Protein AF-A0A3P6ZB92-F1 (afdb_monomer_lite)

InterPro domains:
  IPR032394 Anoctamin, dimerisation domain [PF16178] (2-93)

Organism: Hymenolepis diminuta (NCBI:txid6216)

Sequence (107 aa):
MYFSDGLRRIDYVIAFKLPVSLIDAELRDYFLNLSQHGVDIEIEDCSGEAPVNFSEEIISHRFMKDNPVFAKLHVQWNKLLQIAELLHFQKPIFLIKYLTDGKMSDP

Structure (mmCIF, N/CA/C/O backbone):
data_AF-A0A3P6ZB92-F1
#
_entry.id   AF-A0A3P6ZB92-F1
#
loop_
_atom_site.group_PDB
_atom_site.id
_atom_site.type_symbol
_atom_site.label_atom_id
_atom_site.label_alt_id
_atom_site.label_comp_id
_atom_site.label_asym_id
_atom_site.label_entity_id
_atom_site.label_seq_id
_atom_site.pdbx_PDB_ins_code
_atom_site.Cartn_x
_atom_site.Cartn_y
_atom_site.Cartn_z
_atom_site.occupancy
_atom_site.B_iso_or_equiv
_atom_site.auth_seq_id
_atom_site.auth_comp_id
_atom_site.auth_asym_id
_atom_site.auth_atom_id
_atom_site.pdbx_PDB_model_num
ATOM 1 N N . MET A 1 1 ? -6.053 -12.628 1.955 1.00 86.69 1 MET A N 1
ATOM 2 C CA . MET A 1 1 ? -5.484 -11.597 1.065 1.00 86.69 1 MET A CA 1
ATOM 3 C C . MET A 1 1 ? -4.652 -10.672 1.946 1.00 86.69 1 MET A C 1
ATOM 5 O O . MET A 1 1 ? -5.224 -9.858 2.664 1.00 86.69 1 MET A O 1
ATOM 9 N N . TYR A 1 2 ? -3.343 -10.916 2.003 1.00 95.69 2 TYR A N 1
ATOM 10 C CA . TYR A 1 2 ? -2.397 -10.309 2.949 1.00 95.69 2 TYR A CA 1
ATOM 11 C C . TYR A 1 2 ? -1.150 -9.833 2.202 1.00 95.69 2 TYR A C 1
ATOM 13 O O . TYR A 1 2 ? -0.907 -10.289 1.086 1.00 95.69 2 TYR A O 1
ATOM 21 N N . PHE A 1 3 ? -0.395 -8.936 2.827 1.00 96.19 3 PHE A N 1
ATOM 22 C CA . PHE A 1 3 ? 0.955 -8.557 2.416 1.00 96.19 3 PHE A CA 1
ATOM 23 C C . PHE A 1 3 ? 1.885 -9.779 2.446 1.00 96.19 3 PHE A C 1
ATOM 25 O O . PHE A 1 3 ? 1.528 -10.823 3.002 1.00 96.19 3 PHE A O 1
ATOM 32 N N . SER A 1 4 ? 3.082 -9.647 1.867 1.00 94.19 4 SER A N 1
ATOM 33 C CA . SER A 1 4 ? 4.066 -10.739 1.800 1.00 94.19 4 SER A CA 1
ATOM 34 C C . SER A 1 4 ? 4.463 -11.304 3.173 1.00 94.19 4 SER A C 1
ATOM 36 O O . SER A 1 4 ? 4.801 -12.482 3.280 1.00 94.19 4 SER A O 1
ATOM 38 N N . ASP A 1 5 ? 4.348 -10.501 4.235 1.00 93.81 5 ASP A N 1
ATOM 39 C CA . ASP A 1 5 ? 4.590 -10.919 5.621 1.00 93.81 5 ASP A CA 1
ATOM 40 C C . ASP A 1 5 ? 3.490 -11.812 6.225 1.00 93.81 5 ASP A C 1
ATOM 42 O O . ASP A 1 5 ? 3.698 -12.418 7.275 1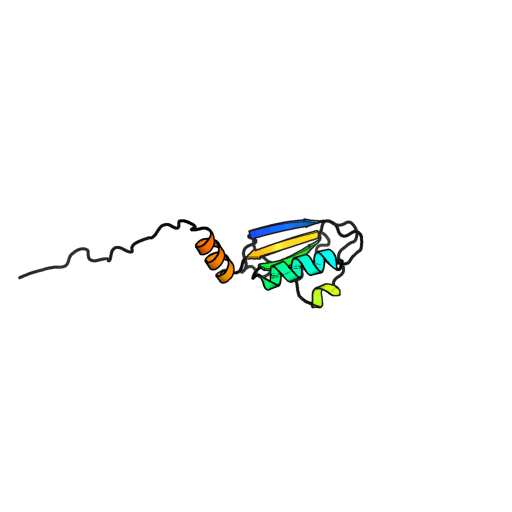.00 93.81 5 ASP A O 1
ATOM 46 N N . GLY A 1 6 ? 2.314 -11.899 5.597 1.00 95.44 6 GLY A N 1
ATOM 47 C CA . GLY A 1 6 ? 1.164 -12.653 6.101 1.00 95.44 6 GLY A CA 1
ATOM 48 C C . GLY A 1 6 ? 0.466 -12.043 7.326 1.00 95.44 6 GLY A C 1
ATOM 49 O O . GLY A 1 6 ? -0.500 -12.626 7.820 1.00 95.44 6 GLY A O 1
ATOM 50 N N . LEU A 1 7 ? 0.911 -10.883 7.813 1.00 93.94 7 LEU A N 1
ATOM 51 C CA . LEU A 1 7 ? 0.389 -10.209 9.005 1.00 93.94 7 LEU A CA 1
ATOM 52 C C . LEU A 1 7 ? -0.612 -9.115 8.635 1.00 93.94 7 LEU A C 1
ATOM 54 O O . LEU A 1 7 ? -1.707 -9.042 9.198 1.00 93.94 7 LEU A O 1
ATOM 58 N N . ARG A 1 8 ? -0.247 -8.259 7.677 1.00 95.06 8 ARG A N 1
ATOM 59 C CA . ARG A 1 8 ? -1.057 -7.097 7.290 1.00 95.06 8 ARG A CA 1
ATOM 60 C C . ARG A 1 8 ? -2.064 -7.490 6.221 1.00 95.06 8 ARG A C 1
ATOM 62 O O . ARG A 1 8 ? -1.710 -8.044 5.180 1.00 95.06 8 ARG A O 1
ATOM 69 N N . ARG A 1 9 ? -3.348 -7.233 6.474 1.00 96.69 9 ARG A N 1
ATOM 70 C CA . ARG A 1 9 ? -4.404 -7.469 5.482 1.00 96.69 9 ARG A CA 1
ATOM 71 C C . ARG A 1 9 ? -4.309 -6.410 4.382 1.00 96.69 9 ARG A C 1
ATOM 73 O O . ARG A 1 9 ? -4.116 -5.237 4.671 1.00 96.69 9 ARG A O 1
ATOM 80 N N . ILE A 1 10 ? -4.530 -6.823 3.136 1.00 97.75 10 ILE A N 1
ATOM 81 C CA . ILE A 1 10 ? -4.707 -5.884 2.025 1.00 97.75 10 ILE A CA 1
ATOM 82 C C . ILE A 1 10 ? -6.122 -5.298 2.104 1.00 97.75 10 ILE A C 1
ATOM 84 O O . ILE A 1 10 ? -7.112 -6.031 1.989 1.00 97.75 10 ILE A O 1
ATOM 88 N N . ASP A 1 11 ? -6.206 -3.985 2.315 1.00 96.94 11 ASP A N 1
ATOM 89 C CA . ASP A 1 11 ? -7.469 -3.245 2.371 1.00 96.94 11 ASP A CA 1
ATOM 90 C C . ASP A 1 11 ? -7.861 -2.718 0.985 1.00 96.94 11 ASP A C 1
ATOM 92 O O . ASP A 1 11 ? -9.025 -2.812 0.601 1.00 96.94 11 ASP A O 1
ATOM 96 N N . TYR A 1 12 ? -6.880 -2.223 0.221 1.00 96.88 12 TYR A N 1
ATOM 97 C CA . TYR A 1 12 ? -7.047 -1.718 -1.144 1.00 96.88 12 TYR A CA 1
ATOM 98 C C . TYR A 1 12 ? -5.855 -2.086 -2.033 1.00 96.88 12 TYR A C 1
ATOM 100 O O . TYR A 1 12 ? -4.744 -2.301 -1.549 1.00 96.88 12 TYR A O 1
ATOM 108 N N . VAL A 1 13 ? -6.088 -2.119 -3.347 1.00 96.88 13 VAL A N 1
ATOM 109 C CA . VAL A 1 13 ? -5.043 -2.262 -4.370 1.00 96.88 13 VAL A CA 1
ATOM 110 C C . VAL A 1 13 ? -5.200 -1.148 -5.397 1.00 96.88 13 VAL A C 1
ATOM 112 O O . VAL A 1 13 ? -6.294 -0.945 -5.925 1.00 96.88 13 VAL A O 1
ATOM 115 N N . ILE A 1 14 ? -4.107 -0.448 -5.695 1.00 96.19 14 ILE A N 1
ATOM 116 C CA . ILE A 1 14 ? -4.019 0.519 -6.791 1.00 96.19 14 ILE A CA 1
ATOM 117 C C . ILE A 1 14 ? -3.213 -0.131 -7.911 1.00 96.19 14 ILE A C 1
ATOM 119 O O . ILE A 1 14 ? -2.037 -0.440 -7.730 1.00 96.19 14 ILE A O 1
ATOM 123 N N . ALA A 1 15 ? -3.847 -0.339 -9.063 1.00 94.81 15 ALA A N 1
ATOM 124 C CA . ALA A 1 15 ? -3.194 -0.860 -10.258 1.00 94.81 15 ALA A CA 1
ATOM 125 C C . ALA A 1 15 ? -2.844 0.290 -11.209 1.00 94.81 15 ALA A C 1
ATOM 127 O O . ALA A 1 15 ? -3.704 1.108 -11.540 1.00 94.81 15 ALA A O 1
ATOM 128 N N . PHE A 1 16 ? -1.596 0.345 -11.661 1.00 92.31 16 PHE A N 1
ATOM 129 C CA . PHE A 1 16 ? -1.101 1.378 -12.569 1.00 92.31 16 PHE A CA 1
ATOM 130 C C . PHE A 1 16 ? -0.054 0.806 -13.529 1.00 92.31 16 PHE A C 1
ATOM 132 O O . PHE A 1 16 ? 0.354 -0.350 -13.428 1.00 92.31 16 PHE A O 1
ATOM 139 N N . LYS A 1 17 ? 0.358 1.612 -14.506 1.00 90.38 17 LYS A N 1
ATOM 140 C CA . LYS A 1 17 ? 1.474 1.297 -15.401 1.00 90.38 17 LYS A CA 1
ATOM 141 C C . LYS A 1 17 ? 2.549 2.346 -15.231 1.00 90.38 17 LYS A C 1
ATOM 143 O O . LYS A 1 17 ? 2.233 3.531 -15.155 1.00 90.38 17 LYS A O 1
ATOM 148 N N . LEU A 1 18 ? 3.799 1.908 -15.229 1.00 87.62 18 LEU A N 1
ATOM 149 C CA . LEU A 1 18 ? 4.931 2.816 -15.255 1.00 87.62 18 LEU A CA 1
ATOM 150 C C . LEU A 1 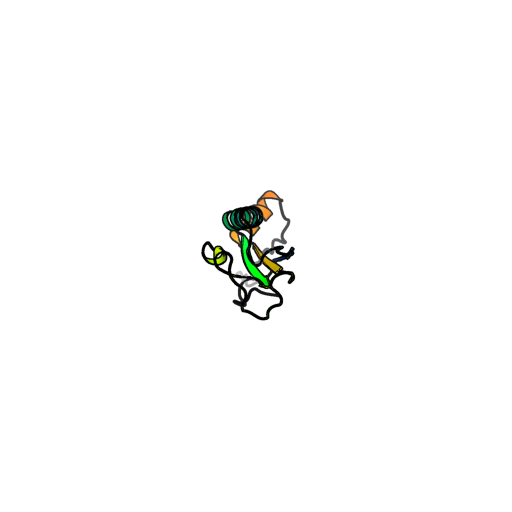18 ? 5.447 2.940 -16.699 1.00 87.62 18 LEU A C 1
ATOM 152 O O . LEU A 1 18 ? 5.792 1.924 -17.309 1.00 87.62 18 LEU A O 1
ATOM 156 N N . PRO A 1 19 ? 5.508 4.159 -17.271 1.00 81.19 19 PRO A N 1
ATOM 157 C CA . PRO A 1 19 ? 6.035 4.372 -18.624 1.00 81.19 19 PRO A CA 1
ATOM 158 C C . PRO A 1 19 ? 7.549 4.103 -18.715 1.00 81.19 19 PRO A C 1
ATOM 160 O O . PRO A 1 19 ? 8.097 3.863 -19.794 1.00 81.19 19 PRO A O 1
ATOM 163 N N . VAL A 1 20 ? 8.232 4.135 -17.570 1.00 81.50 20 VAL A N 1
ATOM 164 C CA . VAL A 1 20 ? 9.642 3.787 -17.374 1.00 81.50 20 VAL A CA 1
ATOM 165 C C . VAL A 1 20 ? 9.749 2.758 -16.249 1.00 81.50 20 VAL A C 1
ATOM 167 O O . VAL A 1 20 ? 8.809 2.572 -15.495 1.00 81.50 20 VAL A O 1
ATOM 170 N N . SER A 1 21 ? 10.890 2.089 -16.087 1.00 83.38 21 SER A N 1
ATOM 171 C CA . SER A 1 21 ? 11.070 1.047 -15.058 1.00 83.38 21 SER A CA 1
ATOM 172 C C . SER A 1 21 ? 11.128 1.575 -13.612 1.00 83.38 21 SER A C 1
ATOM 174 O O . SER A 1 21 ? 11.680 0.903 -12.752 1.00 83.38 21 SER A O 1
ATOM 176 N N . LEU A 1 22 ? 10.696 2.808 -13.343 1.00 86.06 22 LEU A N 1
ATOM 177 C CA . LEU A 1 22 ? 10.881 3.515 -12.074 1.00 86.06 22 LEU A CA 1
ATOM 178 C C . LEU A 1 22 ? 9.610 4.286 -11.719 1.00 86.06 22 LEU A C 1
ATOM 180 O O . LEU A 1 22 ? 8.902 4.763 -12.606 1.00 86.06 22 LEU A O 1
ATOM 184 N N . ILE A 1 23 ? 9.360 4.436 -10.421 1.00 86.50 23 ILE A N 1
ATOM 185 C CA . ILE A 1 23 ? 8.323 5.330 -9.900 1.00 86.50 23 ILE A CA 1
ATOM 186 C C . ILE A 1 23 ? 8.811 6.772 -10.084 1.00 86.50 23 ILE A C 1
ATOM 188 O O . ILE A 1 23 ? 9.921 7.113 -9.669 1.00 86.50 23 ILE A O 1
ATOM 192 N N . ASP A 1 24 ? 8.002 7.608 -10.733 1.00 88.56 24 ASP A N 1
ATOM 193 C CA . ASP A 1 24 ? 8.313 9.026 -10.918 1.00 88.56 24 ASP A CA 1
ATOM 194 C C . ASP A 1 24 ? 8.079 9.850 -9.637 1.00 88.56 24 ASP A C 1
ATOM 196 O O . ASP A 1 24 ? 7.623 9.347 -8.609 1.00 88.56 24 ASP A O 1
ATOM 200 N N . ALA A 1 25 ? 8.445 11.133 -9.676 1.00 89.25 25 ALA A N 1
ATOM 201 C CA . ALA A 1 25 ? 8.338 12.006 -8.511 1.00 89.25 25 ALA A CA 1
ATOM 202 C C . ALA A 1 25 ? 6.884 12.230 -8.066 1.00 89.25 25 ALA A C 1
ATOM 204 O O . ALA A 1 25 ? 6.625 12.235 -6.869 1.00 89.25 25 ALA A O 1
ATOM 205 N N . GLU A 1 26 ? 5.944 12.372 -9.003 1.00 90.81 26 GLU A N 1
ATOM 206 C CA . GLU A 1 26 ? 4.537 12.639 -8.688 1.00 90.81 26 GLU A CA 1
ATOM 207 C C . GLU A 1 26 ? 3.902 11.447 -7.965 1.00 90.81 26 GLU A C 1
ATOM 209 O O . GLU A 1 26 ? 3.320 11.595 -6.887 1.00 90.81 26 GLU A O 1
ATOM 214 N N . LEU A 1 27 ? 4.078 10.242 -8.510 1.00 90.88 27 LEU A N 1
ATOM 215 C CA . LEU A 1 27 ? 3.556 9.022 -7.912 1.00 90.88 27 LEU A CA 1
ATOM 216 C C . LEU A 1 27 ? 4.252 8.700 -6.582 1.00 90.88 27 LEU A C 1
ATOM 218 O O . LEU A 1 27 ? 3.611 8.233 -5.637 1.00 90.88 27 LEU A O 1
ATOM 222 N N . ARG A 1 28 ? 5.553 8.992 -6.473 1.00 90.94 28 ARG A N 1
ATOM 223 C CA . ARG A 1 28 ? 6.290 8.870 -5.211 1.00 90.94 28 ARG A CA 1
ATOM 224 C C . ARG A 1 28 ? 5.727 9.806 -4.148 1.00 90.94 28 ARG A C 1
ATOM 226 O O . ARG A 1 28 ? 5.500 9.358 -3.028 1.00 90.94 28 ARG A O 1
ATOM 233 N N . ASP A 1 29 ? 5.503 11.074 -4.474 1.00 92.50 29 ASP A N 1
ATOM 234 C CA . ASP A 1 29 ? 5.002 12.065 -3.519 1.00 92.50 29 ASP A CA 1
ATOM 235 C C . ASP A 1 29 ? 3.570 11.713 -3.071 1.00 92.50 29 ASP A C 1
ATOM 237 O O . ASP A 1 29 ? 3.233 11.845 -1.891 1.00 92.50 29 ASP A O 1
ATOM 241 N N . TYR A 1 30 ? 2.755 11.149 -3.971 1.00 93.81 30 TYR A N 1
ATOM 242 C CA . TYR A 1 30 ? 1.454 10.569 -3.631 1.00 93.81 30 TYR A CA 1
ATOM 243 C C . TYR A 1 30 ? 1.563 9.431 -2.600 1.00 93.81 30 TYR A C 1
ATOM 245 O O . TYR A 1 30 ? 0.892 9.470 -1.563 1.00 93.81 30 TYR A O 1
ATOM 253 N N . PHE A 1 31 ? 2.420 8.432 -2.838 1.00 94.62 31 PHE A N 1
ATOM 254 C CA . PHE A 1 31 ? 2.608 7.316 -1.902 1.00 94.62 31 PHE A CA 1
ATOM 255 C C . PHE A 1 31 ? 3.252 7.749 -0.582 1.00 94.62 31 PHE A C 1
ATOM 257 O O . PHE A 1 31 ? 2.865 7.254 0.478 1.00 94.62 31 PHE A O 1
ATOM 264 N N . LEU A 1 32 ? 4.172 8.715 -0.620 1.00 94.38 32 LEU A N 1
ATOM 265 C CA . LEU A 1 32 ? 4.762 9.305 0.577 1.00 94.38 32 LEU A CA 1
ATOM 266 C C . LEU A 1 32 ? 3.694 9.981 1.438 1.00 94.38 32 LEU A C 1
ATOM 268 O O . LEU A 1 32 ? 3.649 9.748 2.646 1.00 94.38 32 LEU A O 1
ATOM 272 N N . ASN A 1 33 ? 2.798 10.757 0.825 1.00 95.25 33 ASN A N 1
ATOM 273 C CA . ASN A 1 33 ? 1.690 11.379 1.539 1.00 95.25 33 ASN A CA 1
ATOM 274 C C . ASN A 1 33 ? 0.781 10.327 2.195 1.00 95.25 33 ASN A C 1
ATOM 276 O O . ASN A 1 33 ? 0.410 10.480 3.356 1.00 95.25 33 ASN A O 1
ATOM 280 N N . LEU A 1 34 ? 0.456 9.230 1.503 1.00 95.50 34 LEU A N 1
ATOM 281 C CA . LEU A 1 34 ? -0.314 8.133 2.102 1.00 95.50 34 LEU A CA 1
ATOM 282 C C . LEU A 1 34 ? 0.420 7.491 3.290 1.00 95.50 34 LEU A C 1
ATOM 284 O O . LEU A 1 34 ? -0.182 7.304 4.350 1.00 95.50 34 LEU A O 1
ATOM 288 N N . SER A 1 35 ? 1.716 7.212 3.139 1.00 94.94 35 SER A N 1
ATOM 289 C CA . SER A 1 35 ? 2.545 6.615 4.190 1.00 94.94 35 SER A CA 1
ATOM 290 C C . SER A 1 35 ? 2.605 7.484 5.447 1.00 94.94 35 SER A C 1
ATOM 292 O O . SER A 1 35 ? 2.332 7.003 6.548 1.00 94.94 35 SER A O 1
ATOM 294 N N . GLN A 1 36 ? 2.816 8.792 5.285 1.00 94.88 36 GLN A N 1
ATOM 295 C CA . GLN A 1 36 ? 2.791 9.764 6.386 1.00 94.88 36 GLN A CA 1
ATOM 296 C C . GLN A 1 36 ? 1.439 9.827 7.113 1.00 94.88 36 GLN A C 1
ATOM 298 O O . GLN A 1 36 ? 1.380 10.220 8.278 1.00 94.88 36 GLN A O 1
ATOM 303 N N . HIS A 1 37 ? 0.355 9.408 6.458 1.00 95.62 37 HIS A N 1
ATOM 304 C CA . HIS A 1 37 ? -0.988 9.368 7.031 1.00 95.62 37 HIS A CA 1
ATOM 305 C C . HIS A 1 37 ? -1.402 7.977 7.535 1.00 95.62 37 HIS A C 1
ATOM 307 O O . HIS A 1 37 ? -2.591 7.755 7.776 1.00 95.62 37 HIS A O 1
ATOM 313 N N . GLY A 1 38 ? -0.444 7.072 7.760 1.00 96.50 38 GLY A N 1
ATOM 314 C CA . GLY A 1 38 ? -0.675 5.773 8.399 1.00 96.50 38 GLY A CA 1
ATOM 315 C C . GLY A 1 38 ? -1.168 4.691 7.441 1.00 96.50 38 GLY A C 1
ATOM 316 O O . GLY A 1 38 ? -1.954 3.830 7.844 1.00 96.50 38 GLY A O 1
ATOM 317 N N . VAL A 1 39 ? -0.751 4.753 6.176 1.00 97.12 39 VAL A N 1
ATOM 318 C CA . VAL A 1 39 ? -0.990 3.699 5.184 1.00 97.12 39 VAL A CA 1
ATOM 319 C C . VAL A 1 39 ? 0.322 2.983 4.890 1.00 97.12 39 VAL A C 1
ATOM 321 O O . VAL A 1 39 ? 1.250 3.571 4.342 1.00 97.12 39 VAL A O 1
ATOM 324 N N . ASP A 1 40 ? 0.391 1.698 5.207 1.00 96.62 40 ASP A N 1
ATOM 325 C CA . ASP A 1 40 ? 1.511 0.866 4.793 1.00 96.62 40 ASP A CA 1
ATOM 326 C C . ASP A 1 40 ? 1.310 0.427 3.341 1.00 96.62 40 ASP A C 1
ATOM 328 O O . ASP A 1 40 ? 0.198 0.071 2.937 1.00 96.62 40 ASP A O 1
ATOM 332 N N . ILE A 1 41 ? 2.385 0.448 2.552 1.00 96.62 41 ILE A N 1
ATOM 333 C CA . ILE A 1 41 ? 2.332 0.186 1.112 1.00 96.62 41 ILE A CA 1
ATOM 334 C C . ILE A 1 41 ? 3.374 -0.871 0.747 1.00 96.62 41 ILE A C 1
ATOM 336 O O . ILE A 1 41 ? 4.538 -0.771 1.131 1.00 96.62 41 ILE A O 1
ATOM 340 N N . GLU A 1 42 ? 2.956 -1.868 -0.024 1.00 95.88 42 GLU A N 1
ATOM 341 C CA . GLU A 1 42 ? 3.821 -2.878 -0.633 1.00 95.88 42 GLU A CA 1
ATOM 342 C C . GLU A 1 42 ? 3.548 -2.908 -2.137 1.00 95.88 42 GLU A C 1
ATOM 344 O O . GLU A 1 42 ? 2.395 -2.998 -2.557 1.00 95.88 42 GLU A O 1
ATOM 349 N N . ILE A 1 43 ? 4.591 -2.802 -2.953 1.00 94.81 43 ILE A N 1
ATOM 350 C CA . ILE A 1 43 ? 4.487 -2.670 -4.404 1.00 94.81 43 ILE A CA 1
ATOM 351 C C . ILE A 1 43 ? 5.067 -3.914 -5.069 1.00 94.81 43 ILE A C 1
ATOM 353 O O . ILE A 1 43 ? 6.139 -4.385 -4.701 1.00 94.81 43 ILE A O 1
ATOM 357 N N . GLU A 1 44 ? 4.355 -4.447 -6.053 1.00 93.50 44 GLU A N 1
ATOM 358 C CA . GLU A 1 44 ? 4.793 -5.579 -6.868 1.00 93.50 44 GLU A CA 1
ATOM 359 C C . GLU A 1 44 ? 4.406 -5.366 -8.332 1.00 93.50 44 GLU A C 1
ATOM 361 O O . GLU A 1 44 ? 3.488 -4.607 -8.644 1.00 93.50 44 GLU A O 1
ATOM 366 N N . ASP A 1 45 ? 5.083 -6.060 -9.236 1.00 92.75 45 ASP A N 1
ATOM 367 C CA . ASP A 1 45 ? 4.670 -6.191 -10.629 1.00 92.75 45 ASP A CA 1
ATOM 368 C C . ASP A 1 45 ? 4.500 -7.676 -10.994 1.00 92.75 45 ASP A C 1
ATOM 370 O O . ASP A 1 45 ? 4.723 -8.579 -10.187 1.00 92.75 45 ASP A O 1
ATOM 374 N N . CYS A 1 46 ? 4.089 -7.959 -12.230 1.00 88.12 46 CYS A N 1
ATOM 375 C CA . CYS A 1 46 ? 3.944 -9.339 -12.704 1.00 88.12 46 CYS A CA 1
ATOM 376 C C . CYS A 1 46 ? 5.270 -10.020 -13.100 1.00 88.12 46 CYS A C 1
ATOM 378 O O . CYS A 1 46 ? 5.233 -11.001 -13.842 1.00 88.12 46 CYS A O 1
ATOM 380 N N . SER A 1 47 ? 6.434 -9.523 -12.667 1.00 88.81 47 SER A N 1
ATOM 381 C CA . SER A 1 47 ? 7.726 -10.158 -12.981 1.00 88.81 47 SER A CA 1
ATOM 382 C C . SER A 1 47 ? 7.947 -11.481 -12.240 1.00 88.81 47 SER A C 1
ATOM 384 O O . SER A 1 47 ? 8.720 -12.315 -12.705 1.00 88.81 47 SER A O 1
ATOM 386 N N . GLY A 1 48 ? 7.258 -11.685 -11.112 1.00 86.06 48 GLY A N 1
ATOM 387 C CA . GLY A 1 48 ? 7.496 -12.808 -10.202 1.00 86.06 48 GLY A CA 1
ATOM 388 C C . GLY A 1 48 ? 8.569 -12.532 -9.144 1.00 86.06 48 GLY A C 1
ATOM 389 O O . GLY A 1 48 ? 8.817 -13.400 -8.308 1.00 86.06 48 GLY A O 1
ATOM 390 N N . GLU A 1 49 ? 9.175 -11.341 -9.152 1.00 89.75 49 GLU A N 1
ATOM 391 C CA . GLU A 1 49 ? 10.046 -10.873 -8.074 1.00 89.75 49 GLU A CA 1
ATOM 392 C C . GLU A 1 49 ? 9.264 -10.627 -6.777 1.00 89.75 49 GLU A C 1
ATOM 394 O O . GLU A 1 49 ? 8.043 -10.437 -6.771 1.00 89.75 49 GLU A O 1
ATOM 399 N N . ALA A 1 50 ? 9.985 -10.635 -5.654 1.00 90.19 50 ALA A N 1
ATOM 400 C CA . ALA A 1 50 ? 9.381 -10.383 -4.354 1.00 90.19 50 ALA A CA 1
ATOM 401 C C . ALA A 1 50 ? 8.822 -8.947 -4.270 1.00 90.19 50 ALA A C 1
ATOM 403 O O . ALA A 1 50 ? 9.479 -8.007 -4.729 1.00 90.19 50 ALA A O 1
ATOM 404 N N . PRO A 1 51 ? 7.654 -8.748 -3.634 1.00 92.44 51 PRO A N 1
ATOM 405 C CA . PRO A 1 51 ? 7.115 -7.415 -3.406 1.00 92.44 51 PRO A CA 1
ATOM 406 C C . PRO A 1 51 ? 8.058 -6.565 -2.555 1.00 92.44 51 PRO A C 1
ATOM 408 O O . PRO A 1 51 ? 8.712 -7.064 -1.637 1.00 92.44 51 PRO A O 1
ATOM 411 N N . VAL A 1 52 ? 8.080 -5.263 -2.815 1.00 92.62 52 VAL A N 1
ATOM 412 C CA . VAL A 1 52 ? 8.907 -4.300 -2.087 1.00 92.62 52 VAL A CA 1
ATOM 413 C C . VAL A 1 52 ? 8.044 -3.404 -1.209 1.00 92.62 52 VAL A C 1
ATOM 415 O O . VAL A 1 52 ? 7.056 -2.830 -1.662 1.00 92.62 52 VAL A O 1
ATOM 418 N N . ASN A 1 53 ? 8.414 -3.251 0.063 1.00 93.06 53 ASN A N 1
ATOM 419 C CA . ASN A 1 53 ? 7.769 -2.254 0.915 1.00 93.06 53 ASN A CA 1
ATOM 420 C C . ASN A 1 53 ? 8.144 -0.851 0.425 1.00 93.06 53 ASN A C 1
ATOM 422 O O . ASN A 1 53 ? 9.305 -0.583 0.112 1.00 93.06 53 ASN A O 1
ATOM 426 N N . PHE A 1 54 ? 7.167 0.050 0.378 1.00 92.38 54 PHE A N 1
ATOM 427 C CA . PHE A 1 54 ? 7.429 1.447 0.070 1.00 92.38 54 PHE A CA 1
ATOM 428 C C . PHE A 1 54 ? 8.219 2.084 1.219 1.00 92.38 54 PHE A C 1
ATOM 430 O O . PHE A 1 54 ? 7.740 2.192 2.347 1.00 92.38 54 PHE A O 1
ATOM 437 N N . SER A 1 55 ? 9.441 2.498 0.914 1.00 83.62 55 SER A N 1
ATOM 438 C CA . SER A 1 55 ? 10.358 3.229 1.787 1.00 83.62 55 SER A CA 1
ATOM 439 C C . SER A 1 55 ? 11.229 4.137 0.913 1.00 83.62 55 SER A C 1
ATOM 441 O O . SER A 1 55 ? 11.138 4.083 -0.315 1.00 83.62 55 SER A O 1
ATOM 443 N N . GLU A 1 56 ? 12.110 4.947 1.504 1.00 64.19 56 GLU A N 1
ATOM 444 C CA . GLU A 1 56 ? 13.077 5.738 0.721 1.00 64.19 56 GLU A CA 1
ATOM 445 C C . GLU A 1 56 ? 13.945 4.869 -0.215 1.00 64.19 56 GLU A C 1
ATOM 447 O O . GLU A 1 56 ? 14.392 5.330 -1.264 1.00 64.19 56 GLU A O 1
ATOM 452 N N . GLU A 1 57 ? 14.126 3.584 0.100 1.00 62.94 57 GLU A N 1
ATOM 453 C CA . GLU A 1 57 ? 14.941 2.646 -0.681 1.00 62.94 57 GLU A CA 1
ATOM 454 C C . GLU A 1 57 ? 14.259 2.199 -1.986 1.00 62.94 57 GLU A C 1
ATOM 456 O O . GLU A 1 57 ? 14.944 1.809 -2.940 1.00 62.94 57 GLU A O 1
ATOM 461 N N . ILE A 1 58 ? 12.926 2.329 -2.088 1.00 71.75 58 ILE A N 1
ATOM 462 C CA . ILE A 1 58 ? 12.163 1.914 -3.278 1.00 71.75 58 ILE A CA 1
ATOM 463 C C . ILE A 1 58 ? 12.528 2.722 -4.529 1.00 71.75 58 ILE A C 1
ATOM 465 O O . ILE A 1 58 ? 12.310 2.264 -5.647 1.00 71.75 58 ILE A O 1
ATOM 469 N N . ILE A 1 59 ? 13.153 3.892 -4.350 1.00 66.38 59 ILE A N 1
ATOM 470 C CA . ILE A 1 59 ? 13.649 4.761 -5.429 1.00 66.38 59 ILE A CA 1
ATOM 471 C C . ILE A 1 59 ? 14.647 4.014 -6.331 1.00 66.38 59 ILE A C 1
ATOM 473 O O . ILE A 1 59 ? 14.779 4.325 -7.514 1.00 66.38 59 ILE A O 1
ATOM 477 N N . SER A 1 60 ? 15.341 3.015 -5.782 1.00 73.38 60 SER A N 1
ATOM 478 C CA . SER A 1 60 ? 16.316 2.206 -6.514 1.00 73.38 60 SER A CA 1
ATOM 479 C C . SER A 1 60 ? 15.724 0.963 -7.192 1.00 73.38 60 SER A C 1
ATOM 481 O O . SER A 1 60 ? 16.372 0.38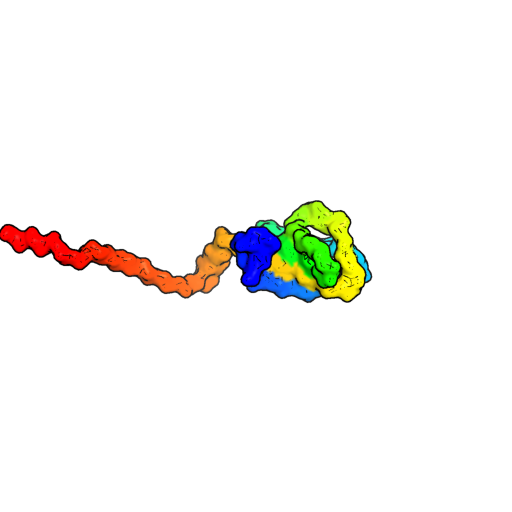9 -8.073 1.00 73.38 60 SER A O 1
ATOM 483 N N . HIS A 1 61 ? 14.508 0.549 -6.818 1.00 83.44 61 HIS A N 1
ATOM 484 C CA . HIS A 1 61 ? 13.891 -0.666 -7.340 1.00 83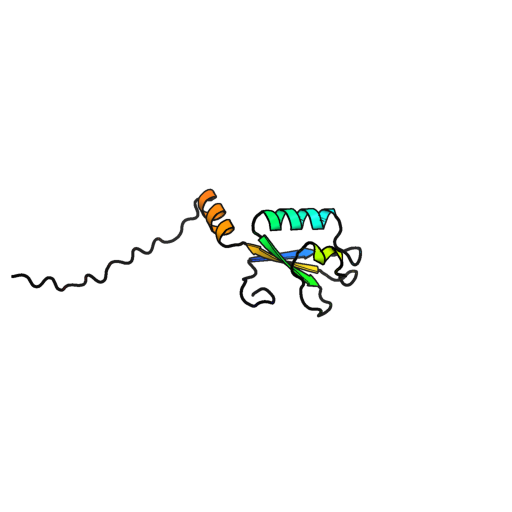.44 61 HIS A CA 1
ATOM 485 C C . HIS A 1 61 ? 13.386 -0.453 -8.770 1.00 83.44 61 HIS A C 1
ATOM 487 O O . HIS A 1 61 ? 12.748 0.556 -9.073 1.00 83.44 61 HIS A O 1
ATOM 493 N N . ARG A 1 62 ? 13.666 -1.414 -9.658 1.00 86.38 62 ARG A N 1
ATOM 494 C CA . ARG A 1 62 ? 13.252 -1.355 -11.061 1.00 86.38 62 ARG A CA 1
ATOM 495 C C . ARG A 1 62 ? 12.133 -2.340 -11.347 1.00 86.38 62 ARG A C 1
ATOM 497 O O . ARG A 1 62 ? 12.356 -3.542 -11.299 1.00 86.38 62 ARG A O 1
ATOM 504 N N . PHE A 1 63 ? 10.988 -1.809 -11.751 1.00 88.31 63 PHE A N 1
ATOM 505 C CA . PHE A 1 63 ? 9.862 -2.599 -12.237 1.00 88.31 63 PHE A CA 1
ATOM 506 C C . PHE A 1 63 ? 10.028 -2.920 -13.726 1.00 88.31 63 PHE A C 1
ATOM 508 O O . PHE A 1 63 ? 10.631 -2.152 -14.486 1.00 88.31 63 PHE A O 1
ATOM 515 N N . MET A 1 64 ? 9.478 -4.046 -14.169 1.00 84.81 64 MET A N 1
ATOM 516 C CA . MET A 1 64 ? 9.412 -4.402 -15.583 1.00 84.81 64 MET A CA 1
ATOM 517 C C . MET A 1 64 ? 8.648 -3.324 -16.356 1.00 84.81 64 MET A C 1
ATOM 519 O O . MET A 1 64 ? 7.519 -2.960 -16.022 1.00 84.81 64 MET A O 1
ATOM 523 N N . LYS A 1 65 ? 9.268 -2.809 -17.419 1.00 81.12 65 LYS A N 1
ATOM 524 C CA . LYS A 1 65 ? 8.649 -1.793 -18.272 1.00 81.12 65 LYS A CA 1
ATOM 525 C C . LYS A 1 65 ? 7.346 -2.335 -18.872 1.00 81.12 65 LYS A C 1
ATOM 527 O O . LYS A 1 65 ? 7.308 -3.476 -19.317 1.00 81.12 65 LYS A O 1
ATOM 532 N N . ASP A 1 66 ? 6.310 -1.497 -18.903 1.00 80.94 66 ASP A N 1
ATOM 533 C CA . ASP A 1 66 ? 4.982 -1.788 -19.466 1.00 80.94 66 ASP A CA 1
ATOM 534 C C . ASP A 1 66 ? 4.179 -2.896 -18.748 1.00 80.94 66 ASP A C 1
ATOM 536 O O . ASP A 1 66 ? 3.004 -3.107 -19.081 1.00 80.94 66 ASP A O 1
ATOM 540 N N . ASN A 1 67 ? 4.747 -3.538 -17.717 1.00 87.81 67 ASN A N 1
ATOM 541 C CA . ASN A 1 67 ? 4.001 -4.435 -16.842 1.00 87.81 67 ASN A CA 1
ATOM 542 C C . ASN A 1 67 ? 3.021 -3.642 -15.964 1.00 87.81 67 ASN A C 1
ATOM 544 O O . ASN A 1 67 ? 3.311 -2.512 -15.556 1.00 87.81 67 ASN A O 1
ATOM 548 N N . PRO A 1 68 ? 1.848 -4.222 -15.649 1.00 92.19 68 PRO A N 1
ATOM 549 C CA . PRO A 1 68 ? 1.007 -3.679 -14.599 1.00 92.19 68 PRO A CA 1
ATOM 550 C C . PRO A 1 68 ? 1.743 -3.785 -13.260 1.00 92.19 68 PRO A C 1
ATOM 552 O O . PRO A 1 68 ? 2.305 -4.830 -12.922 1.00 92.19 68 PRO A O 1
ATOM 555 N N . VAL A 1 69 ? 1.719 -2.686 -12.519 1.00 94.12 69 VAL A N 1
ATOM 556 C CA . VAL A 1 69 ? 2.266 -2.565 -11.172 1.00 94.12 69 VAL A CA 1
ATOM 557 C C . VAL A 1 69 ? 1.098 -2.406 -10.208 1.00 94.12 69 VAL A C 1
ATOM 559 O O . VAL A 1 69 ? 0.122 -1.707 -10.499 1.00 94.12 69 VAL A O 1
ATOM 562 N N . PHE A 1 70 ? 1.193 -3.064 -9.062 1.00 95.50 70 PHE A N 1
ATOM 563 C CA . PHE A 1 70 ? 0.171 -3.089 -8.031 1.00 95.50 70 PHE A CA 1
ATOM 564 C C . PHE A 1 70 ? 0.760 -2.556 -6.732 1.00 95.50 70 PHE A C 1
ATOM 566 O O . PHE A 1 70 ? 1.674 -3.150 -6.167 1.00 95.50 70 PHE A O 1
ATOM 573 N N . ALA A 1 71 ? 0.214 -1.449 -6.238 1.00 95.81 71 ALA A N 1
ATOM 574 C CA . ALA A 1 71 ? 0.441 -1.007 -4.870 1.00 95.81 71 ALA A CA 1
ATOM 575 C C . ALA A 1 71 ? -0.662 -1.589 -3.982 1.00 95.81 71 ALA A C 1
ATOM 577 O O . ALA A 1 71 ? -1.841 -1.266 -4.142 1.00 95.81 71 ALA A O 1
ATOM 578 N N . LYS A 1 72 ? -0.277 -2.461 -3.055 1.00 97.25 72 LYS A N 1
ATOM 579 C CA . LYS A 1 72 ? -1.120 -3.013 -1.994 1.00 97.25 72 LYS A CA 1
ATOM 580 C C . LYS A 1 72 ? -1.075 -2.069 -0.803 1.00 97.25 72 LYS A C 1
ATOM 582 O O . LYS A 1 72 ? 0.006 -1.668 -0.381 1.00 97.25 72 LYS A O 1
ATOM 587 N N . LEU A 1 73 ? -2.242 -1.705 -0.284 1.00 97.88 73 LEU A N 1
ATOM 588 C CA . LEU A 1 73 ? -2.393 -0.735 0.797 1.00 97.88 73 LEU A CA 1
ATOM 589 C C . LEU A 1 73 ? -2.990 -1.420 2.027 1.00 97.88 73 LEU A C 1
ATOM 591 O O . LEU A 1 73 ? -3.978 -2.155 1.924 1.00 97.88 73 LEU A O 1
ATOM 595 N N . HIS A 1 74 ? -2.419 -1.121 3.188 1.00 97.75 74 HIS A N 1
ATOM 596 C CA . HIS A 1 74 ? -2.948 -1.483 4.495 1.00 97.75 74 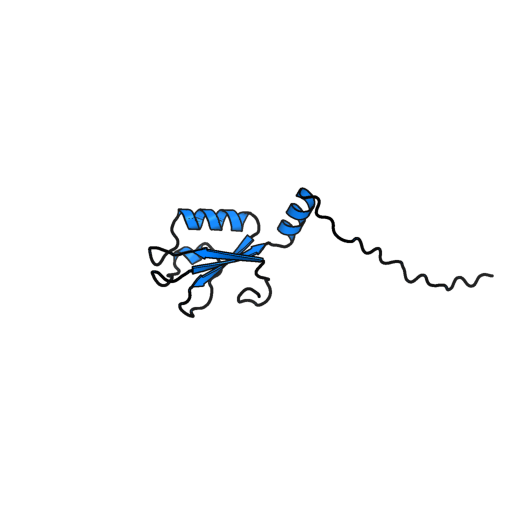HIS A CA 1
ATOM 597 C C . HIS A 1 74 ? -3.091 -0.225 5.346 1.00 97.75 74 HIS A C 1
ATOM 599 O O . HIS A 1 74 ? -2.136 0.533 5.501 1.00 97.75 74 HIS A O 1
ATOM 605 N N . VAL A 1 75 ? -4.275 0.015 5.907 1.00 97.19 75 VAL A N 1
ATOM 606 C CA . VAL A 1 75 ? -4.477 1.156 6.806 1.00 97.19 75 VAL A CA 1
ATOM 607 C C . VAL A 1 75 ? -4.164 0.721 8.230 1.00 97.19 75 VAL A C 1
ATOM 609 O O . VAL A 1 75 ? -4.804 -0.179 8.775 1.00 97.19 75 VAL A O 1
ATOM 612 N N . GLN A 1 76 ? -3.208 1.401 8.859 1.00 96.75 76 GLN A N 1
ATOM 613 C CA . GLN A 1 76 ? -2.823 1.106 10.230 1.00 96.75 76 GLN A CA 1
ATOM 614 C C . GLN A 1 76 ? -4.015 1.253 11.179 1.00 96.75 76 GLN A C 1
ATOM 616 O O . GLN A 1 76 ? -4.847 2.157 11.050 1.00 96.75 76 GLN A O 1
ATOM 621 N N . TRP A 1 77 ? -4.060 0.397 12.199 1.00 95.50 77 TRP A N 1
ATOM 622 C CA . TRP A 1 77 ? -5.177 0.348 13.143 1.00 95.50 77 TRP A CA 1
ATOM 623 C C . TRP A 1 77 ? -5.491 1.703 13.794 1.00 95.50 77 TRP A C 1
ATOM 625 O O . TRP A 1 77 ? -6.650 2.110 13.851 1.00 95.50 77 TRP A O 1
ATOM 635 N N . ASN A 1 78 ? -4.464 2.442 14.219 1.00 95.50 78 ASN A N 1
ATOM 636 C CA . ASN A 1 78 ? -4.636 3.761 14.835 1.00 95.50 78 ASN A CA 1
ATOM 637 C C . ASN A 1 78 ? -5.300 4.752 13.875 1.00 95.50 78 ASN A C 1
ATOM 639 O O . ASN A 1 78 ? -6.176 5.517 14.279 1.00 95.50 78 ASN A O 1
ATOM 643 N N . LYS A 1 79 ? -4.930 4.703 12.590 1.00 96.06 79 LYS A N 1
ATOM 644 C CA . LYS A 1 79 ? -5.542 5.545 11.567 1.00 96.06 79 LYS A CA 1
ATOM 645 C C . LYS A 1 79 ? -6.989 5.137 11.306 1.00 96.06 79 LYS A C 1
ATOM 647 O O . LYS A 1 79 ? -7.855 6.006 11.231 1.00 96.06 79 LYS A O 1
ATOM 652 N N . LEU A 1 80 ? -7.270 3.835 11.226 1.00 94.75 80 LEU A N 1
ATOM 653 C CA . LEU A 1 80 ? -8.637 3.325 11.089 1.00 94.75 80 LEU A CA 1
ATOM 654 C C . LEU A 1 80 ? -9.536 3.779 12.242 1.00 94.75 80 LEU A C 1
ATOM 656 O O . LEU A 1 80 ? -10.665 4.190 11.989 1.00 94.75 80 LEU A O 1
ATOM 660 N N . LEU A 1 81 ? -9.046 3.745 13.485 1.00 94.62 81 LEU A N 1
ATOM 661 C CA . LEU A 1 81 ? -9.801 4.219 14.647 1.00 94.62 81 LEU A CA 1
ATOM 662 C C . LEU A 1 81 ? -10.117 5.716 14.557 1.00 94.62 81 LEU A C 1
ATOM 664 O O . LEU A 1 81 ? -11.272 6.093 14.728 1.00 94.62 81 LEU A O 1
ATOM 668 N N . GLN A 1 82 ? -9.125 6.548 14.224 1.00 95.50 82 GLN A N 1
ATOM 669 C CA . GLN A 1 82 ? -9.321 7.995 14.060 1.00 95.50 82 GLN A CA 1
ATOM 670 C C . GLN A 1 82 ? -10.364 8.317 12.982 1.00 95.50 82 GLN A C 1
ATOM 672 O O . GLN A 1 82 ? -11.236 9.160 13.178 1.00 95.50 82 GLN A O 1
ATOM 677 N N . ILE A 1 83 ? -10.292 7.636 11.835 1.00 94.31 83 ILE A N 1
ATOM 678 C CA . ILE A 1 83 ? -11.249 7.841 10.743 1.00 94.31 83 ILE A CA 1
ATOM 679 C C . ILE A 1 83 ? -12.637 7.315 11.122 1.00 94.31 83 ILE A C 1
ATOM 681 O O . ILE A 1 83 ? -13.636 7.960 10.814 1.00 94.31 83 ILE A O 1
ATOM 685 N N . ALA A 1 84 ? -12.723 6.179 11.816 1.00 94.50 84 ALA A N 1
ATOM 686 C CA . ALA A 1 84 ? -13.995 5.645 12.291 1.00 94.50 84 ALA A CA 1
ATOM 687 C C . ALA A 1 84 ? -14.684 6.594 13.284 1.00 94.50 84 ALA A C 1
ATOM 689 O O . ALA A 1 84 ? -15.901 6.748 13.222 1.00 94.50 84 ALA A O 1
ATOM 690 N N . GLU A 1 85 ? -13.921 7.250 14.160 1.00 94.50 85 GLU A N 1
ATOM 691 C CA . GLU A 1 85 ? -14.436 8.273 15.072 1.00 94.50 85 GLU A CA 1
ATOM 692 C C . GLU A 1 85 ? -14.952 9.498 14.307 1.00 94.50 85 GLU A C 1
ATOM 694 O O . GLU A 1 85 ? -16.100 9.897 14.504 1.00 94.50 85 GLU A O 1
ATOM 699 N N . LEU A 1 86 ? -14.148 10.031 13.379 1.00 96.12 86 LEU A N 1
ATOM 700 C CA . LEU A 1 86 ? -14.512 11.183 12.547 1.00 96.12 86 LEU A CA 1
ATOM 701 C C . LEU A 1 86 ? -15.784 10.937 11.723 1.00 96.12 86 LEU A C 1
ATOM 703 O O . LEU A 1 86 ? -16.597 11.839 11.546 1.00 96.12 86 LEU A O 1
ATOM 707 N N . LEU A 1 87 ? -15.953 9.717 11.210 1.00 96.00 87 LEU A N 1
ATOM 708 C CA . LEU A 1 87 ? -17.115 9.318 10.413 1.00 96.00 87 LEU A CA 1
ATOM 709 C C . LEU A 1 87 ? -18.285 8.799 11.263 1.00 96.00 87 LEU A C 1
ATOM 711 O O . LEU A 1 87 ? -19.288 8.358 10.703 1.00 96.00 87 LEU A O 1
ATOM 715 N N . HIS A 1 88 ? -18.164 8.817 12.595 1.00 92.94 88 HIS A N 1
ATOM 716 C CA . HIS A 1 88 ? -19.154 8.281 13.535 1.00 92.94 88 HIS A CA 1
ATOM 717 C C . HIS A 1 88 ? -19.598 6.847 13.204 1.00 92.94 88 HIS A C 1
ATOM 719 O O . HIS A 1 88 ? -20.783 6.498 13.272 1.00 92.94 88 HIS A O 1
ATOM 725 N N . PHE A 1 89 ? -18.630 6.005 12.834 1.00 93.06 89 PHE A N 1
ATOM 726 C CA . PHE A 1 89 ? -18.873 4.640 12.394 1.00 93.06 89 PHE A CA 1
ATOM 727 C C . PHE A 1 89 ? -19.530 3.822 13.512 1.00 93.06 89 PHE A C 1
ATOM 729 O O . PHE A 1 89 ? -18.947 3.600 14.575 1.00 93.06 89 PHE A O 1
ATOM 736 N N . GLN A 1 90 ? -20.756 3.357 13.276 1.00 88.00 90 GLN A N 1
ATOM 737 C CA . GLN A 1 90 ? -21.515 2.600 14.267 1.00 88.00 90 GLN A CA 1
ATOM 738 C C . GLN A 1 90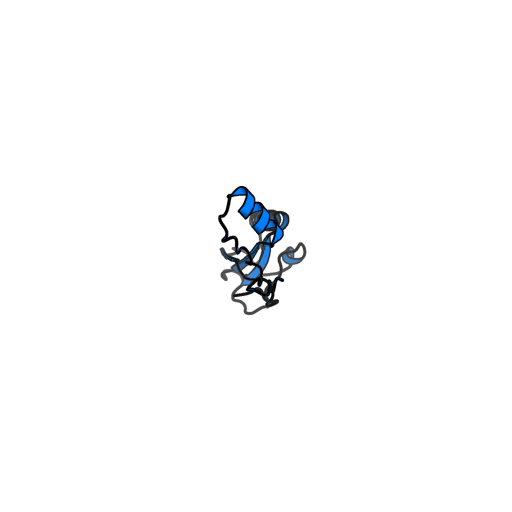 ? -20.975 1.171 14.354 1.00 88.00 90 GLN A C 1
ATOM 740 O O . GLN A 1 90 ? -21.112 0.384 13.416 1.00 88.00 90 GLN A O 1
ATOM 745 N N . LYS A 1 91 ? -20.370 0.820 15.491 1.00 83.38 91 LYS A N 1
ATOM 746 C CA . LYS A 1 91 ? -19.997 -0.563 15.809 1.00 83.38 91 LYS A CA 1
ATOM 747 C C . LYS A 1 91 ? -20.945 -1.150 16.854 1.00 83.38 91 LYS A C 1
ATOM 749 O O . LYS A 1 91 ? -21.353 -0.434 17.767 1.00 83.38 91 LYS A O 1
ATOM 754 N N . PRO A 1 92 ? -21.270 -2.451 16.759 1.00 83.06 92 PRO A N 1
ATOM 755 C CA . PRO A 1 92 ? -22.042 -3.120 17.794 1.00 83.06 92 PRO A CA 1
ATOM 756 C C . PRO A 1 92 ? -21.282 -3.057 19.121 1.00 83.06 92 PRO A C 1
ATOM 758 O O . PRO A 1 92 ? -20.141 -3.513 19.222 1.00 83.06 92 PRO A O 1
ATOM 761 N N . ILE A 1 93 ? -21.926 -2.496 20.141 1.00 78.62 93 ILE A N 1
ATOM 762 C CA . ILE A 1 93 ? -21.431 -2.540 21.514 1.00 78.62 93 ILE A CA 1
ATOM 763 C C . ILE A 1 93 ? -21.924 -3.856 22.107 1.00 78.62 93 ILE A C 1
ATOM 765 O O . ILE A 1 93 ? -23.091 -3.991 22.473 1.00 78.62 93 ILE A O 1
ATOM 769 N N . PHE A 1 94 ? -21.040 -4.847 22.187 1.00 70.50 94 PHE A N 1
ATOM 770 C CA . PHE A 1 94 ? -21.324 -6.044 22.966 1.00 70.50 94 PHE A CA 1
ATOM 771 C C . PHE A 1 94 ? -21.105 -5.707 24.435 1.00 70.50 94 PHE A C 1
ATOM 773 O O . PHE A 1 94 ? -19.979 -5.705 24.931 1.00 70.50 94 PHE A O 1
ATOM 780 N N . LEU A 1 95 ? -22.194 -5.407 25.139 1.00 61.16 95 LEU A N 1
ATOM 781 C CA . LEU A 1 95 ? -22.175 -5.436 26.591 1.00 61.16 95 LEU A CA 1
ATOM 782 C C . LEU A 1 95 ? -21.976 -6.903 26.982 1.00 61.16 95 LEU A C 1
ATOM 784 O O . LEU A 1 95 ? -22.892 -7.712 26.816 1.00 61.16 95 LEU A O 1
ATOM 788 N N . ILE A 1 96 ? -20.782 -7.260 27.461 1.00 61.66 96 ILE A N 1
ATOM 789 C CA . ILE A 1 96 ? -20.591 -8.523 28.175 1.00 61.66 96 ILE A CA 1
ATOM 790 C C . ILE A 1 96 ? -21.485 -8.407 29.408 1.00 61.66 96 ILE A C 1
ATOM 792 O O . ILE A 1 96 ? -21.104 -7.819 30.418 1.00 61.66 96 ILE A O 1
ATOM 796 N N . LYS A 1 97 ? -22.726 -8.896 29.296 1.00 52.44 97 LYS A N 1
ATOM 797 C CA . LYS A 1 97 ? -23.553 -9.192 30.457 1.00 52.44 97 LYS A CA 1
ATOM 798 C C . LYS A 1 97 ? -22.701 -10.123 31.298 1.00 52.44 97 LYS A C 1
ATOM 800 O O . LYS A 1 97 ? -22.368 -11.221 30.856 1.00 52.44 97 LYS A O 1
ATOM 805 N N . TYR A 1 98 ? -22.286 -9.626 32.455 1.00 51.03 98 TYR A N 1
ATOM 806 C CA . TYR A 1 98 ? -21.673 -10.428 33.490 1.00 51.03 98 TYR A CA 1
ATOM 807 C C . TYR A 1 98 ? -22.401 -11.770 33.562 1.00 51.03 98 TYR A C 1
ATOM 809 O O . TYR A 1 98 ? -23.632 -11.816 33.595 1.00 51.03 98 TYR A O 1
ATOM 817 N N . LEU A 1 99 ? -21.622 -12.847 33.604 1.00 50.47 99 LEU A N 1
ATOM 818 C CA . LEU A 1 99 ? -22.024 -14.128 34.170 1.00 50.47 99 LEU A CA 1
ATOM 819 C C . LEU A 1 99 ? -22.337 -13.922 35.664 1.00 50.47 99 LEU A C 1
ATOM 821 O O . LEU A 1 99 ? -21.640 -14.416 36.540 1.00 50.47 99 LEU A O 1
ATOM 825 N N . THR A 1 100 ? -23.369 -13.140 35.960 1.00 49.12 100 THR A N 1
ATOM 826 C CA . THR A 1 100 ? -24.100 -13.154 37.222 1.00 49.12 100 THR A CA 1
ATOM 827 C C . THR A 1 100 ? -25.428 -13.850 36.971 1.00 49.12 100 THR A C 1
ATOM 829 O O . THR A 1 100 ? -26.486 -13.348 37.340 1.00 49.12 100 THR A O 1
ATOM 832 N N . ASP A 1 101 ? -25.374 -15.025 36.342 1.00 49.59 101 ASP A N 1
ATOM 833 C CA . ASP A 1 101 ? -26.392 -16.031 36.598 1.00 49.59 101 ASP A CA 1
ATOM 834 C C . ASP A 1 101 ? -26.111 -16.604 37.989 1.00 49.59 101 ASP A C 1
ATOM 836 O O . ASP A 1 101 ? -25.315 -17.518 38.192 1.00 49.59 101 ASP A O 1
ATOM 840 N N . GLY A 1 102 ? -26.740 -15.952 38.966 1.00 55.09 102 GLY A N 1
ATOM 841 C CA . GLY A 1 102 ? -27.459 -16.630 40.034 1.00 55.09 102 GLY A CA 1
ATOM 842 C C . GLY A 1 102 ? -26.664 -17.585 40.918 1.00 55.09 102 GLY A C 1
ATOM 843 O O . GLY A 1 102 ? -26.876 -18.792 40.868 1.00 55.09 102 GLY A O 1
ATOM 844 N N . LYS A 1 103 ? -25.898 -17.035 41.862 1.00 50.34 103 LYS A N 1
ATOM 845 C CA . LYS A 1 103 ? -25.882 -17.559 43.239 1.00 50.34 103 LYS A CA 1
ATOM 846 C C . LYS A 1 103 ? -25.988 -16.408 44.238 1.00 50.34 103 LYS A C 1
ATOM 848 O O . LYS A 1 103 ? -25.069 -16.135 44.996 1.00 50.34 103 LYS A O 1
ATOM 853 N N . MET A 1 104 ? -27.135 -15.732 44.217 1.00 47.38 104 MET A N 1
ATOM 854 C CA . MET A 1 104 ? -27.689 -15.150 45.439 1.00 47.38 104 MET A CA 1
ATOM 855 C C . MET A 1 104 ? -28.443 -16.282 46.135 1.00 47.38 104 MET A C 1
ATOM 857 O O . MET A 1 104 ? -29.590 -16.577 45.814 1.00 47.38 104 MET A O 1
ATOM 861 N N . SER A 1 105 ? -27.740 -16.996 47.004 1.00 49.81 105 SER A N 1
ATOM 862 C CA . SER A 1 105 ? -28.371 -17.718 48.101 1.00 49.81 105 SER A CA 1
ATOM 863 C C . SER A 1 105 ? -28.331 -16.785 49.308 1.00 49.81 105 SER A C 1
ATOM 865 O O . SER A 1 105 ? -27.276 -16.660 49.923 1.00 49.81 105 SER A O 1
ATOM 867 N N . ASP A 1 106 ? -29.457 -16.131 49.581 1.00 40.88 106 ASP A N 1
ATOM 868 C CA . ASP A 1 106 ? -29.808 -15.509 50.866 1.00 40.88 106 ASP A CA 1
ATOM 869 C C . ASP A 1 106 ? -31.070 -16.225 51.390 1.00 40.88 106 ASP A C 1
ATOM 871 O O . ASP A 1 106 ? -31.874 -16.666 50.555 1.00 40.88 106 ASP A O 1
ATOM 875 N N . PRO A 1 107 ? -31.362 -16.251 52.705 1.00 47.59 107 PRO A N 1
ATOM 876 C CA . PRO A 1 107 ? -30.517 -16.053 53.890 1.00 47.59 107 PRO A CA 1
ATOM 877 C C . PRO A 1 107 ? -30.333 -17.332 54.739 1.00 47.59 107 PRO A C 1
ATOM 879 O O . PRO A 1 107 ? -31.096 -18.311 54.560 1.00 47.59 107 PRO A O 1
#

Radius of gyration: 21.73 Å; chains: 1; bounding box: 47×30×73 Å

Secondary structure (DSSP, 8-state):
-B-TTSSSBP-EEEEEE-SSSS--HHHHHHHHHHHHTTEEEEEEETT-PPPEE-SGGGGG--PPTTSEEEEEEEE-HHHHHHHHHHTT-------------------

pLDDT: mean 85.78, std 14.77, range [40.88, 97.88]

Foldseek 3Di:
DAAPVRPFDQPDKDKDADQFQFDDPVNLVVVVVCVVLQKWKWKDWPPPDHIHTDDPVSRPGTHDHGTIMMIGIGGHPVSVVVVCVVVVPDDDDPPPPPPPPDDPPDD